Protein AF-A0A7C1SH85-F1 (afdb_monomer)

pLDDT: mean 83.1, std 17.83, range [38.12, 97.56]

Sequence (149 aa):
MTRWLGMASHLFILAYLGAQEPALTLGPQVMTYEELARALSTKQQRVVVAPRLKQGAVLVYLKNRPRDEAVRLLEYGLELKFAPHADQDGTLYWVMDRDPEVTKRDARFFDQYVRVSTRTIQAQLRRYDQLLARPLTEFPPAYRIKEGI

Structure (mmCIF, N/CA/C/O backbone):
data_AF-A0A7C1SH85-F1
#
_entry.id   AF-A0A7C1SH85-F1
#
loop_
_atom_site.group_PDB
_atom_site.id
_atom_site.type_symbol
_atom_site.label_atom_id
_atom_site.label_alt_id
_atom_site.label_comp_id
_atom_site.label_asym_id
_atom_site.label_entity_id
_atom_site.label_seq_id
_atom_site.pdbx_PDB_ins_code
_atom_site.Cartn_x
_atom_site.Cartn_y
_atom_site.Cartn_z
_atom_site.occupancy
_atom_site.B_iso_or_equiv
_atom_site.auth_seq_id
_atom_site.auth_comp_id
_atom_site.auth_asym_id
_atom_site.auth_atom_id
_atom_site.pdbx_PDB_model_num
ATOM 1 N N . MET A 1 1 ? -57.996 -26.412 29.510 1.00 38.12 1 MET A N 1
ATOM 2 C CA . MET A 1 1 ? -57.116 -26.203 28.340 1.00 38.12 1 MET A CA 1
ATOM 3 C C . MET A 1 1 ? -56.685 -24.735 28.336 1.00 38.12 1 MET A C 1
ATOM 5 O O . MET A 1 1 ? -57.521 -23.883 28.091 1.00 38.12 1 MET A O 1
ATOM 9 N N . THR A 1 2 ? -55.594 -24.403 29.044 1.00 45.78 2 THR A N 1
ATOM 10 C CA . THR A 1 2 ? -54.276 -23.984 28.481 1.00 45.78 2 THR A CA 1
ATOM 11 C C . THR A 1 2 ? -54.367 -22.691 27.653 1.00 45.78 2 THR A C 1
ATOM 13 O O . THR A 1 2 ? -54.823 -22.737 26.523 1.00 45.78 2 THR A O 1
ATOM 16 N N . ARG A 1 3 ? -54.174 -21.515 28.287 1.00 45.44 3 ARG A N 1
ATOM 17 C CA . ARG A 1 3 ? -52.932 -20.681 28.371 1.00 45.44 3 ARG A CA 1
ATOM 18 C C . ARG A 1 3 ? -52.503 -20.080 27.026 1.00 45.44 3 ARG A C 1
ATOM 20 O O . ARG A 1 3 ? -52.523 -20.807 26.057 1.00 45.44 3 ARG A O 1
ATOM 27 N N . TRP A 1 4 ? -52.092 -18.802 27.044 1.00 39.03 4 TRP A N 1
ATOM 28 C CA . TRP A 1 4 ? -51.058 -18.090 26.244 1.00 39.03 4 TRP A CA 1
ATOM 29 C C . TRP A 1 4 ? -51.457 -16.599 26.211 1.00 39.03 4 TRP A C 1
ATOM 31 O O . TRP A 1 4 ? -52.266 -16.185 25.394 1.00 39.03 4 TRP A O 1
ATOM 41 N N . LEU A 1 5 ? -51.239 -15.833 27.287 1.00 47.03 5 LEU A N 1
ATOM 42 C CA . LEU A 1 5 ? -49.996 -15.151 27.699 1.00 47.03 5 LEU A CA 1
ATOM 43 C C . LEU A 1 5 ? -49.408 -14.252 26.596 1.00 47.03 5 LEU A C 1
ATOM 45 O O . LEU A 1 5 ? -48.979 -14.734 25.553 1.00 47.03 5 LEU A O 1
ATOM 49 N N . GLY A 1 6 ? -49.424 -12.944 26.867 1.00 45.44 6 GLY A N 1
ATOM 50 C CA . GLY A 1 6 ? -49.088 -11.871 25.940 1.00 45.44 6 GLY A CA 1
ATOM 51 C C . GLY A 1 6 ? -47.652 -11.886 25.423 1.00 45.44 6 GLY A C 1
ATOM 52 O O . GLY A 1 6 ? -46.707 -12.210 26.139 1.00 45.44 6 GLY A O 1
ATOM 53 N N . MET A 1 7 ? -47.501 -11.456 24.173 1.00 42.69 7 MET A N 1
ATOM 54 C CA . MET A 1 7 ? -46.217 -11.065 23.610 1.00 42.69 7 MET A CA 1
ATOM 55 C C . MET A 1 7 ? -46.006 -9.570 23.842 1.00 42.69 7 MET A C 1
ATOM 57 O O . MET A 1 7 ? -46.508 -8.723 23.109 1.00 42.69 7 MET A O 1
ATOM 61 N N . ALA A 1 8 ? -45.245 -9.260 24.889 1.00 46.88 8 ALA A N 1
ATOM 62 C CA . ALA A 1 8 ? -44.560 -7.987 25.021 1.00 46.88 8 ALA A CA 1
ATOM 63 C C . ALA A 1 8 ? -43.368 -7.986 24.051 1.00 46.88 8 ALA A C 1
ATOM 65 O O . ALA A 1 8 ? -42.305 -8.524 24.366 1.00 46.88 8 ALA A O 1
ATOM 66 N N . SER A 1 9 ? -43.542 -7.395 22.870 1.00 46.06 9 SER A N 1
ATOM 67 C CA . SER A 1 9 ? -42.451 -7.124 21.931 1.00 46.06 9 SER A CA 1
ATOM 68 C C . SER A 1 9 ? -41.468 -6.140 22.565 1.00 46.06 9 SER A C 1
ATOM 70 O O . SER A 1 9 ? -41.679 -4.930 22.547 1.00 46.06 9 SER A O 1
ATOM 72 N N . HIS A 1 10 ? -40.401 -6.664 23.164 1.00 45.97 10 HIS A N 1
ATOM 73 C CA . HIS A 1 10 ? -39.286 -5.854 23.633 1.00 45.97 10 HIS A CA 1
ATOM 74 C C . HIS A 1 10 ? -38.486 -5.412 22.410 1.00 45.97 10 HIS A C 1
ATOM 76 O O . HIS A 1 10 ? -37.704 -6.175 21.845 1.00 45.97 10 HIS A O 1
ATOM 82 N N . LEU A 1 11 ? -38.715 -4.168 21.992 1.00 48.31 11 LEU A N 1
ATOM 83 C CA . LEU A 1 11 ? -37.837 -3.456 21.078 1.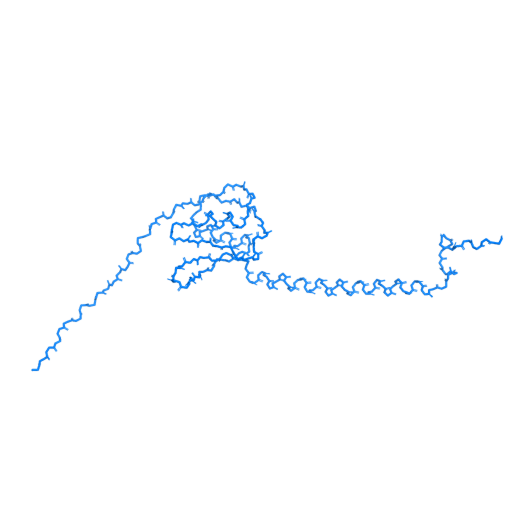00 48.31 11 LEU A CA 1
ATOM 84 C C . LEU A 1 11 ? -36.513 -3.219 21.822 1.00 48.31 11 LEU A C 1
ATOM 86 O O . LEU A 1 11 ? -36.390 -2.302 22.632 1.00 48.31 11 LEU A O 1
ATOM 90 N N . PHE A 1 12 ? -35.533 -4.092 21.599 1.00 44.31 12 PHE A N 1
ATOM 91 C CA . PHE A 1 12 ? -34.168 -3.894 22.075 1.00 44.31 12 PHE A CA 1
ATOM 92 C C . PHE A 1 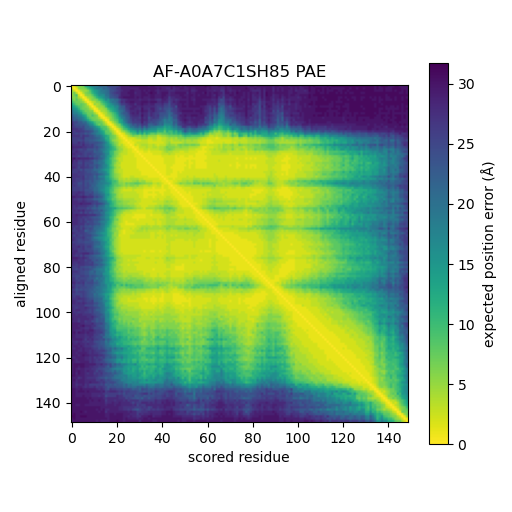12 ? -33.528 -2.793 21.217 1.00 44.31 12 PHE A C 1
ATOM 94 O O . PHE A 1 12 ? -32.926 -3.055 20.179 1.00 44.31 12 PHE A O 1
ATOM 101 N N . ILE A 1 13 ? -33.701 -1.534 21.620 1.00 47.94 13 ILE A N 1
ATOM 102 C CA . ILE A 1 13 ? -32.886 -0.435 21.100 1.00 47.94 13 ILE A CA 1
ATOM 103 C C . ILE A 1 13 ? -31.514 -0.591 21.756 1.00 47.94 13 ILE A C 1
ATOM 105 O O . ILE A 1 13 ? -31.309 -0.172 22.894 1.00 47.94 13 ILE A O 1
ATOM 109 N N . LEU A 1 14 ? -30.574 -1.231 21.054 1.00 46.62 14 LEU A N 1
ATOM 110 C CA . LEU A 1 14 ? -29.158 -1.096 21.380 1.00 46.62 14 LEU A CA 1
ATOM 111 C C . LEU A 1 14 ? -28.783 0.368 21.149 1.00 46.62 14 LEU A C 1
ATOM 113 O O . LEU A 1 14 ? -28.518 0.798 20.027 1.00 46.62 14 LEU A O 1
ATOM 117 N N . ALA A 1 15 ? -28.776 1.138 22.232 1.00 41.53 15 ALA A N 1
ATOM 118 C CA . ALA A 1 15 ? -28.053 2.389 22.286 1.00 41.53 15 ALA A CA 1
ATOM 119 C C . ALA A 1 15 ? -26.574 2.061 22.042 1.00 41.53 15 ALA A C 1
ATOM 121 O O . ALA A 1 15 ? -25.872 1.586 22.935 1.00 41.53 15 ALA A O 1
ATOM 122 N N . TYR A 1 16 ? -26.105 2.292 20.815 1.00 49.69 16 TYR A N 1
ATOM 123 C CA . TYR A 1 16 ? -24.689 2.505 20.562 1.00 49.69 16 TYR A CA 1
ATOM 124 C C . TYR A 1 16 ? -24.305 3.743 21.377 1.00 49.69 16 TYR A C 1
ATOM 126 O O . TYR A 1 16 ? -24.513 4.877 20.946 1.00 49.69 16 TYR A O 1
ATOM 134 N N . LEU A 1 17 ? -23.803 3.537 22.597 1.00 45.97 17 LEU A N 1
ATOM 135 C CA . LEU A 1 17 ? -23.023 4.557 23.280 1.00 45.97 17 LEU A CA 1
ATOM 136 C C . LEU A 1 17 ? -21.797 4.781 22.393 1.00 45.97 17 LEU A C 1
ATOM 138 O O . LEU A 1 17 ? -20.833 4.018 22.441 1.00 45.97 17 LEU A O 1
ATOM 142 N N . GLY A 1 18 ? -21.877 5.785 21.522 1.00 45.34 18 GLY A N 1
ATOM 143 C CA . GLY A 1 18 ? -20.741 6.287 20.772 1.00 45.34 18 GLY A CA 1
ATOM 144 C C . GLY A 1 18 ? -19.747 6.858 21.768 1.00 45.34 18 GLY A C 1
ATOM 145 O O . GLY A 1 18 ? -19.802 8.041 22.093 1.00 45.34 18 GLY A O 1
ATOM 146 N N . ALA A 1 19 ? -18.869 6.007 22.298 1.00 52.22 19 ALA A N 1
ATOM 147 C CA . ALA A 1 19 ? -17.648 6.465 22.926 1.00 52.22 19 ALA A CA 1
ATOM 148 C C . ALA A 1 19 ? -16.945 7.321 21.873 1.00 52.22 19 ALA A C 1
ATOM 150 O O . ALA A 1 19 ? -16.560 6.817 20.820 1.00 52.22 19 ALA A O 1
ATOM 151 N N . GLN A 1 20 ? -16.893 8.630 22.110 1.00 57.91 20 GLN A N 1
ATOM 152 C CA . GLN A 1 20 ? -16.281 9.578 21.197 1.00 57.91 20 GLN A CA 1
ATOM 153 C C . GLN A 1 20 ? -14.805 9.198 21.074 1.00 57.91 20 GLN A C 1
ATOM 155 O O . GLN A 1 20 ? -14.024 9.429 21.998 1.00 57.91 20 GLN A O 1
ATOM 160 N N . GLU A 1 21 ? -14.451 8.511 19.984 1.00 66.12 21 GLU A N 1
ATOM 161 C CA . GLU A 1 21 ? -13.084 8.042 19.796 1.00 66.12 21 GLU A CA 1
ATOM 162 C C . GLU A 1 21 ? -12.150 9.257 19.745 1.00 66.12 21 GLU A C 1
ATOM 164 O O . GLU A 1 21 ? -12.450 10.239 19.052 1.00 66.12 21 GLU A O 1
ATOM 169 N N . PRO A 1 22 ? -11.036 9.232 20.499 1.00 75.12 22 PRO A N 1
ATOM 170 C CA . PRO A 1 22 ? -10.102 10.342 20.514 1.00 75.12 22 PRO A CA 1
ATOM 171 C C . PRO A 1 22 ? -9.567 10.574 19.101 1.00 75.12 22 PRO A C 1
ATOM 173 O O . PRO A 1 22 ? -9.237 9.635 18.375 1.00 75.12 22 PRO A O 1
ATOM 176 N N . ALA A 1 23 ? -9.480 11.841 18.711 1.00 85.12 23 ALA A N 1
ATOM 177 C CA . ALA A 1 23 ? -8.959 12.205 17.408 1.00 85.12 23 ALA A CA 1
ATOM 178 C C . ALA A 1 23 ? -7.484 11.785 17.276 1.00 85.12 23 ALA A C 1
ATOM 180 O O . ALA A 1 23 ? -6.649 12.064 18.138 1.00 85.12 23 ALA A O 1
ATOM 181 N N . LEU A 1 24 ? -7.164 11.128 16.165 1.00 88.75 24 LEU A N 1
ATOM 182 C CA . LEU A 1 24 ? -5.836 10.648 15.833 1.00 88.75 24 LEU A CA 1
ATOM 183 C C . LEU A 1 24 ? -4.987 11.788 15.264 1.00 88.75 24 LEU A C 1
ATOM 185 O O . LEU A 1 24 ? -5.387 12.493 14.332 1.00 88.75 24 LEU A O 1
ATOM 189 N N . THR A 1 25 ? -3.781 11.937 15.806 1.00 91.31 25 THR A N 1
ATOM 190 C CA . THR A 1 25 ? -2.747 12.818 15.260 1.00 91.31 25 THR A CA 1
ATOM 191 C C . THR A 1 25 ? -1.466 12.020 15.063 1.00 91.31 25 THR A C 1
ATOM 193 O O . THR A 1 25 ? -0.932 11.461 16.016 1.00 91.31 25 THR A O 1
ATOM 196 N N . LEU A 1 26 ? -0.974 11.992 13.827 1.00 91.00 26 LEU A N 1
ATOM 197 C CA . LEU A 1 26 ? 0.330 11.455 13.454 1.00 91.00 26 LEU A CA 1
ATOM 198 C C . LEU A 1 26 ? 1.141 12.613 12.880 1.00 91.00 26 LEU A C 1
ATOM 200 O O . LEU A 1 26 ? 0.738 13.208 11.879 1.00 91.00 26 LEU A O 1
ATOM 204 N N . GLY A 1 27 ? 2.251 12.964 13.533 1.00 89.88 27 GLY A N 1
ATOM 205 C CA . GLY A 1 27 ? 3.168 13.987 13.030 1.00 89.88 27 GLY A CA 1
ATOM 206 C C . GLY A 1 27 ? 3.748 13.608 11.661 1.00 89.88 27 GLY A C 1
ATOM 207 O O . GLY A 1 27 ? 3.671 12.443 11.277 1.00 89.88 27 GLY A O 1
ATOM 208 N N . PRO A 1 28 ? 4.306 14.572 10.908 1.00 92.06 28 PRO A N 1
ATOM 209 C CA . PRO A 1 28 ? 4.910 14.287 9.615 1.00 92.06 28 PRO A CA 1
ATOM 210 C C . PRO A 1 28 ? 6.163 13.433 9.819 1.00 92.06 28 PRO A C 1
ATOM 212 O O . PRO A 1 28 ? 7.189 13.930 10.281 1.00 92.06 28 PRO A O 1
ATOM 215 N N . GLN A 1 29 ? 6.077 12.143 9.501 1.00 93.19 29 GLN A N 1
ATOM 216 C CA . GLN A 1 29 ? 7.198 11.220 9.667 1.00 93.19 29 GLN A CA 1
ATOM 217 C C . GLN A 1 29 ? 7.141 10.055 8.682 1.00 93.19 29 GLN A C 1
ATOM 219 O O . GLN A 1 29 ? 6.065 9.635 8.246 1.00 93.19 29 GLN A O 1
ATOM 224 N N . VAL A 1 30 ? 8.320 9.518 8.365 1.00 94.75 30 VAL A N 1
ATOM 225 C CA . VAL A 1 30 ? 8.445 8.212 7.717 1.00 94.75 30 VAL A CA 1
ATOM 226 C C . VAL A 1 30 ? 8.280 7.141 8.790 1.00 94.75 30 VAL A C 1
ATOM 228 O O . VAL A 1 30 ? 8.916 7.215 9.839 1.00 94.75 30 VAL A O 1
ATOM 231 N N . MET A 1 31 ? 7.417 6.163 8.538 1.00 96.06 31 MET A N 1
ATOM 232 C CA . MET A 1 31 ? 7.188 5.027 9.427 1.00 96.06 31 MET A CA 1
ATOM 233 C C . MET A 1 31 ? 6.914 3.761 8.619 1.00 96.06 31 MET A C 1
ATOM 235 O O . MET A 1 31 ? 6.448 3.813 7.482 1.00 96.06 31 MET A O 1
ATOM 239 N N . THR A 1 32 ? 7.190 2.608 9.205 1.00 96.62 32 THR A N 1
ATOM 240 C CA . THR A 1 32 ? 6.817 1.309 8.637 1.00 96.62 32 THR A CA 1
ATOM 241 C C . THR A 1 32 ? 5.303 1.103 8.693 1.00 96.62 32 THR A C 1
ATOM 243 O O . THR A 1 32 ? 4.600 1.683 9.526 1.00 96.62 32 THR A O 1
ATOM 246 N N . TYR A 1 33 ? 4.779 0.208 7.856 1.00 96.81 33 TYR A N 1
ATOM 247 C CA . TYR A 1 33 ? 3.373 -0.194 7.958 1.00 96.81 33 TYR A CA 1
ATOM 248 C C . TYR A 1 33 ? 3.042 -0.836 9.318 1.00 96.81 33 TYR A C 1
ATOM 250 O O . TYR A 1 33 ? 1.921 -0.706 9.803 1.00 96.81 33 TYR A O 1
ATOM 258 N N . GLU A 1 34 ? 4.005 -1.491 9.973 1.00 96.69 34 GLU A N 1
ATOM 259 C CA . GLU A 1 34 ? 3.816 -2.066 11.313 1.00 96.69 34 GLU A CA 1
ATOM 260 C C . GLU A 1 34 ? 3.729 -0.985 12.401 1.00 96.69 34 GLU A C 1
ATOM 262 O O . GLU A 1 34 ? 2.945 -1.108 13.342 1.00 96.69 34 GLU A O 1
ATOM 267 N N . GLU A 1 35 ? 4.485 0.105 12.278 1.00 95.94 35 GLU A N 1
ATOM 268 C CA . GLU A 1 35 ? 4.327 1.295 13.126 1.00 95.94 35 GLU A CA 1
ATOM 269 C C . GLU A 1 35 ? 2.978 1.973 12.901 1.00 95.94 35 GLU A C 1
ATOM 271 O O . GLU A 1 35 ? 2.285 2.272 13.874 1.00 95.94 35 GLU A O 1
ATOM 276 N N . LEU A 1 36 ? 2.560 2.126 11.642 1.00 96.06 36 LEU A N 1
ATOM 277 C CA . LEU A 1 36 ? 1.257 2.693 11.306 1.00 96.06 36 LEU A CA 1
ATOM 278 C C . LEU A 1 36 ? 0.105 1.845 11.869 1.00 96.06 36 LEU A C 1
ATOM 280 O O . LEU A 1 36 ? -0.796 2.380 12.511 1.00 96.06 36 LEU A O 1
ATOM 284 N N . ALA A 1 37 ? 0.142 0.520 11.700 1.00 95.81 37 ALA A N 1
ATOM 285 C CA . ALA A 1 37 ? -0.876 -0.380 12.246 1.00 95.81 37 ALA A CA 1
ATOM 286 C C . ALA A 1 37 ? -0.955 -0.308 13.776 1.00 95.81 37 ALA A C 1
ATOM 288 O O . ALA A 1 37 ? -2.051 -0.300 14.340 1.00 95.81 37 ALA A O 1
ATOM 289 N N . ARG A 1 38 ? 0.193 -0.208 14.458 1.00 95.00 38 ARG A N 1
ATOM 290 C CA . ARG A 1 38 ? 0.231 -0.002 15.913 1.00 95.00 38 ARG A CA 1
ATOM 291 C C . ARG A 1 38 ? -0.405 1.327 16.305 1.00 95.00 38 ARG A C 1
ATOM 293 O O . ARG A 1 38 ? -1.198 1.347 17.238 1.00 95.00 38 ARG A O 1
ATOM 300 N N . ALA A 1 39 ? -0.119 2.400 15.571 1.00 93.06 39 ALA A N 1
ATOM 301 C CA . ALA A 1 39 ? -0.705 3.713 15.823 1.00 93.06 39 ALA A CA 1
ATOM 302 C C . ALA A 1 39 ? -2.228 3.768 15.573 1.00 93.06 39 ALA A C 1
ATOM 304 O O . ALA A 1 39 ? -2.927 4.544 16.219 1.00 93.06 39 ALA A O 1
ATOM 305 N N . LEU A 1 40 ? -2.748 2.937 14.663 1.00 92.88 40 LEU A N 1
ATOM 306 C CA . LEU A 1 40 ? -4.184 2.810 14.362 1.00 92.88 40 LEU A CA 1
ATOM 307 C C . LEU A 1 40 ? -4.929 1.817 15.269 1.00 92.88 40 LEU A C 1
ATOM 309 O O . LEU A 1 40 ? -6.165 1.740 15.221 1.00 92.88 40 LEU A O 1
ATOM 313 N N . SER A 1 41 ? -4.193 1.025 16.048 1.00 92.88 41 SER A N 1
ATOM 314 C CA . SER A 1 41 ? -4.765 0.038 16.957 1.00 92.88 41 SER A CA 1
ATOM 315 C C . SER A 1 41 ? -5.264 0.705 18.236 1.00 92.88 41 SER A C 1
ATOM 317 O O . SER A 1 41 ? -4.591 1.548 18.823 1.00 92.88 41 SER A O 1
ATOM 319 N N . THR A 1 42 ? -6.437 0.290 18.700 1.00 88.94 42 THR A N 1
ATOM 320 C CA . THR A 1 42 ? -7.024 0.709 19.979 1.00 88.94 42 THR A CA 1
ATOM 321 C C . THR A 1 42 ? -7.174 -0.498 20.905 1.00 88.94 42 THR A C 1
ATOM 323 O O . THR A 1 42 ? -6.885 -1.632 20.519 1.00 88.94 42 THR A O 1
ATOM 326 N N . LYS A 1 43 ? -7.648 -0.285 22.142 1.00 85.44 43 LYS A N 1
ATOM 327 C CA . LYS A 1 43 ? -7.938 -1.399 23.066 1.00 85.44 43 LYS A CA 1
ATOM 328 C C . LYS A 1 43 ? -9.007 -2.349 22.513 1.00 85.44 43 LYS A C 1
ATOM 330 O O . LYS A 1 43 ? -9.005 -3.522 22.862 1.00 85.44 43 LYS A O 1
ATOM 335 N N . GLN A 1 44 ? -9.915 -1.839 21.683 1.00 85.25 44 GLN A N 1
ATOM 336 C CA . GLN A 1 44 ? -11.056 -2.572 21.134 1.00 85.25 44 GLN A CA 1
ATOM 337 C C . GLN A 1 44 ? -10.810 -3.071 19.708 1.00 85.25 44 GLN A C 1
ATOM 339 O O . GLN A 1 44 ? -11.470 -4.006 19.268 1.00 85.25 44 GLN A O 1
ATOM 344 N N . GLN A 1 45 ? -9.890 -2.446 18.970 1.00 86.62 45 GLN A N 1
ATOM 345 C CA . GLN A 1 45 ? -9.652 -2.746 17.563 1.00 86.62 45 GLN A CA 1
ATOM 346 C C . GLN A 1 45 ? -8.163 -2.906 17.300 1.00 86.62 45 GLN A C 1
ATOM 348 O O . GLN A 1 45 ? -7.418 -1.934 17.175 1.00 86.62 45 GLN A O 1
ATOM 353 N N . ARG A 1 46 ? -7.731 -4.159 17.171 1.00 94.12 46 ARG A N 1
ATOM 354 C CA . ARG A 1 46 ? -6.371 -4.490 16.758 1.00 94.12 46 ARG A CA 1
ATOM 355 C C . ARG A 1 46 ? -6.251 -4.392 15.241 1.00 94.12 46 ARG A C 1
ATOM 357 O O . ARG A 1 46 ? -7.043 -5.003 14.528 1.00 94.12 46 ARG A O 1
ATOM 364 N N . VAL A 1 47 ? -5.232 -3.689 14.759 1.00 96.06 47 VAL A N 1
ATOM 365 C CA . VAL A 1 47 ? -4.857 -3.648 13.341 1.00 96.06 47 VAL A CA 1
ATOM 366 C C . VAL A 1 47 ? -3.556 -4.424 13.154 1.00 96.06 47 VAL A C 1
ATOM 368 O O . VAL A 1 47 ? -2.600 -4.255 13.912 1.00 96.06 47 VAL A O 1
ATOM 371 N N . VAL A 1 48 ? -3.511 -5.290 12.147 1.00 96.56 48 VAL A N 1
ATOM 372 C CA . VAL A 1 48 ? -2.328 -6.069 11.766 1.00 96.56 48 VAL A CA 1
ATOM 373 C C . VAL A 1 48 ? -1.980 -5.827 10.304 1.00 96.56 48 VAL A C 1
ATOM 375 O O . VAL A 1 48 ? -2.829 -5.445 9.504 1.00 96.56 48 VAL A O 1
ATOM 378 N N . VAL A 1 49 ? -0.717 -6.053 9.955 1.00 97.25 49 VAL A N 1
ATOM 379 C CA . VAL A 1 49 ? -0.190 -5.801 8.609 1.00 97.25 49 VAL A CA 1
ATOM 380 C C . VAL A 1 49 ? -0.113 -7.101 7.826 1.00 97.25 49 VAL A C 1
ATOM 382 O O . VAL A 1 49 ? 0.456 -8.086 8.310 1.00 97.25 49 VAL A O 1
ATOM 385 N N . ALA A 1 50 ? -0.634 -7.097 6.600 1.00 96.00 50 ALA A N 1
ATOM 386 C CA . ALA A 1 50 ? -0.467 -8.208 5.677 1.00 96.00 50 ALA A CA 1
ATOM 387 C C . ALA A 1 50 ? 1.025 -8.440 5.350 1.00 96.00 50 ALA A C 1
ATOM 389 O O . ALA A 1 50 ? 1.785 -7.476 5.222 1.00 96.00 50 ALA A O 1
ATOM 390 N N . PRO A 1 51 ? 1.480 -9.695 5.154 1.00 93.69 51 PRO A N 1
ATOM 391 C CA . PRO A 1 51 ? 2.900 -10.002 4.954 1.00 93.69 51 PRO A CA 1
ATOM 392 C C . PRO A 1 51 ? 3.584 -9.191 3.845 1.00 93.69 51 PRO A C 1
ATOM 394 O O . PRO A 1 51 ? 4.746 -8.820 3.985 1.00 93.69 51 PRO A O 1
ATOM 397 N N . ARG A 1 52 ? 2.856 -8.874 2.767 1.00 89.56 52 ARG A N 1
ATOM 398 C CA . ARG A 1 52 ? 3.374 -8.145 1.598 1.00 89.56 52 ARG A CA 1
ATOM 399 C C . ARG A 1 52 ? 3.747 -6.694 1.895 1.00 89.56 52 ARG A C 1
ATOM 401 O O . ARG A 1 52 ? 4.632 -6.159 1.239 1.00 89.56 52 ARG A O 1
ATOM 408 N N . LEU A 1 53 ? 3.111 -6.068 2.883 1.00 92.94 53 LEU A N 1
ATOM 409 C CA . LEU A 1 53 ? 3.388 -4.680 3.257 1.00 92.94 53 LEU A CA 1
ATOM 410 C C . LEU A 1 53 ? 4.538 -4.544 4.261 1.00 92.94 53 LEU A C 1
ATOM 412 O O . LEU A 1 53 ? 5.057 -3.447 4.445 1.00 92.94 53 LEU A O 1
ATOM 416 N N . LYS A 1 54 ? 4.984 -5.634 4.899 1.00 91.06 54 LYS A N 1
ATOM 417 C CA . LYS A 1 54 ? 5.994 -5.572 5.973 1.00 91.06 54 LYS A CA 1
ATOM 418 C C . LYS A 1 54 ? 7.356 -5.031 5.537 1.00 91.06 54 LYS A C 1
ATOM 420 O O . LYS A 1 54 ? 8.119 -4.568 6.373 1.00 91.06 54 LYS A O 1
ATOM 425 N N . GLN A 1 55 ? 7.663 -5.084 4.244 1.00 89.06 55 GLN A N 1
ATOM 426 C CA . GLN A 1 55 ? 8.934 -4.610 3.687 1.00 89.06 55 GLN A CA 1
ATOM 427 C C . GLN A 1 55 ? 8.892 -3.134 3.245 1.00 89.06 55 GLN A C 1
ATOM 429 O O . GLN A 1 55 ? 9.854 -2.649 2.657 1.00 89.06 55 GLN A O 1
ATOM 434 N N . GLY A 1 56 ? 7.787 -2.422 3.499 1.00 90.38 56 GLY A N 1
ATOM 435 C CA . GLY A 1 56 ? 7.585 -1.040 3.065 1.00 90.38 56 GLY A CA 1
ATOM 436 C C . GLY A 1 56 ? 7.527 -0.019 4.204 1.00 90.38 56 GLY A C 1
ATOM 437 O O . GLY A 1 56 ? 7.240 -0.340 5.359 1.00 90.38 56 GLY A O 1
ATOM 438 N N . ALA A 1 57 ? 7.743 1.243 3.837 1.00 92.88 57 ALA A N 1
ATOM 439 C CA . ALA A 1 57 ? 7.553 2.405 4.695 1.00 92.88 57 ALA A CA 1
ATOM 440 C C . ALA A 1 57 ? 6.722 3.472 3.973 1.00 92.88 57 ALA A C 1
ATOM 442 O O . ALA A 1 57 ? 6.633 3.486 2.744 1.00 92.88 57 ALA A O 1
ATOM 443 N N . VAL A 1 58 ? 6.114 4.360 4.752 1.00 94.88 58 VAL A N 1
ATOM 444 C CA . VAL A 1 58 ? 5.214 5.417 4.291 1.00 94.88 58 VAL A CA 1
ATOM 445 C C . VAL A 1 58 ? 5.537 6.730 4.981 1.00 94.88 58 VAL A C 1
ATOM 447 O O . VAL A 1 58 ? 5.926 6.751 6.146 1.00 94.88 58 VAL A O 1
AT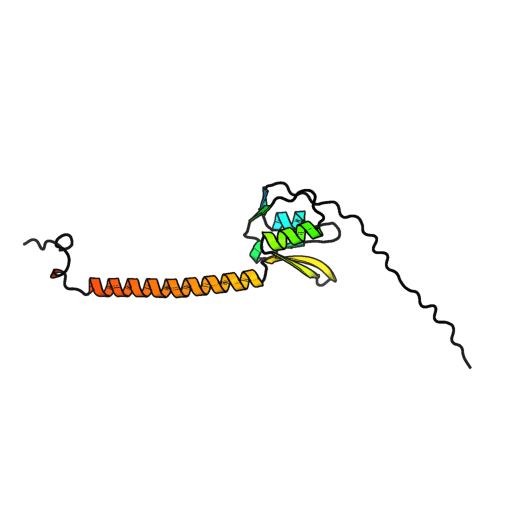OM 450 N N . LEU A 1 59 ? 5.348 7.834 4.262 1.00 95.44 59 LEU A N 1
ATOM 451 C CA . LEU A 1 59 ? 5.342 9.176 4.830 1.00 95.44 59 LEU A CA 1
ATOM 452 C C . LEU A 1 59 ? 3.895 9.545 5.155 1.00 95.44 59 LEU A C 1
ATOM 454 O O . LEU A 1 59 ? 3.065 9.630 4.250 1.00 95.44 59 LEU A O 1
ATOM 458 N N . VAL A 1 60 ? 3.590 9.754 6.433 1.00 94.25 60 VAL A N 1
ATOM 459 C CA . VAL A 1 60 ? 2.223 10.041 6.891 1.00 94.25 60 VAL A CA 1
ATOM 460 C C . VAL A 1 60 ? 2.206 11.326 7.701 1.00 94.25 60 VAL A C 1
ATOM 462 O O . VAL A 1 60 ? 3.098 11.575 8.507 1.00 94.25 60 VAL A O 1
ATOM 465 N N . TYR A 1 61 ? 1.164 12.129 7.493 1.00 94.69 61 TYR A N 1
ATOM 466 C CA . TYR A 1 61 ? 0.804 13.244 8.359 1.00 94.69 61 TYR A CA 1
ATOM 467 C C . TYR A 1 61 ? -0.717 13.294 8.512 1.00 94.69 61 TYR A C 1
ATOM 469 O O . TYR A 1 61 ? -1.440 13.502 7.539 1.00 94.69 61 TYR A O 1
ATOM 477 N N . LEU A 1 62 ? -1.205 13.117 9.739 1.00 93.94 62 LEU A N 1
ATOM 478 C CA . LEU A 1 62 ? -2.620 13.232 10.089 1.00 93.94 62 LEU A CA 1
ATOM 479 C C . LEU A 1 62 ? -2.765 14.212 11.248 1.00 93.94 62 LEU A C 1
ATOM 481 O O . LEU A 1 62 ? -2.109 14.069 12.275 1.00 93.94 62 LEU A O 1
ATOM 485 N N . LYS A 1 63 ? -3.648 15.201 11.109 1.00 93.88 63 LYS A N 1
ATOM 486 C CA . LYS A 1 63 ? -3.874 16.227 12.133 1.00 93.88 63 LYS A CA 1
ATOM 487 C C . LYS A 1 63 ? -5.303 16.158 12.650 1.00 93.88 63 LYS A C 1
ATOM 489 O O . LYS A 1 63 ? -6.213 16.535 11.917 1.00 93.88 63 LYS A O 1
ATOM 494 N N . ASN A 1 64 ? -5.465 15.751 13.910 1.00 91.88 64 ASN A N 1
ATOM 495 C CA . ASN A 1 64 ? -6.731 15.787 14.641 1.00 91.88 64 ASN A CA 1
ATOM 496 C C . ASN A 1 64 ? -7.906 15.183 13.850 1.00 91.88 64 ASN A C 1
ATOM 498 O O . ASN A 1 64 ? -8.920 15.843 13.629 1.00 91.88 64 ASN A O 1
ATOM 502 N N . ARG A 1 65 ? -7.739 13.950 13.363 1.00 92.12 65 ARG A N 1
ATOM 503 C CA . ARG A 1 65 ? -8.746 13.271 12.537 1.00 92.12 65 ARG A CA 1
ATOM 504 C C . ARG A 1 65 ? -9.482 12.203 13.340 1.00 92.12 65 ARG A C 1
ATOM 506 O O . ARG A 1 65 ? -8.816 11.407 13.999 1.00 92.12 65 ARG A O 1
ATOM 513 N N . PRO A 1 66 ? -10.823 12.122 13.271 1.00 91.12 66 PRO A N 1
ATOM 514 C CA . PRO A 1 66 ? -11.543 10.935 13.715 1.00 91.12 66 PRO A CA 1
ATOM 515 C C . PRO A 1 66 ? -10.956 9.689 13.053 1.00 91.12 66 PRO A C 1
ATOM 517 O O . PRO A 1 66 ? -10.547 9.742 11.890 1.00 91.12 66 PRO A O 1
ATOM 520 N N . ARG A 1 67 ? -10.924 8.569 13.773 1.00 88.62 67 ARG A N 1
ATOM 521 C CA . ARG A 1 67 ? -10.290 7.338 13.292 1.00 88.62 67 ARG A CA 1
ATOM 522 C C . ARG A 1 67 ? -10.842 6.885 11.941 1.00 88.62 67 ARG A C 1
ATOM 524 O O . ARG A 1 67 ? -10.062 6.614 11.036 1.00 88.62 67 ARG A O 1
ATOM 531 N N . ASP A 1 68 ? -12.161 6.887 11.773 1.00 89.75 68 ASP A N 1
ATOM 532 C CA . ASP A 1 68 ? -12.799 6.503 10.508 1.00 89.75 68 ASP A CA 1
ATOM 533 C C . ASP A 1 68 ? -12.391 7.413 9.343 1.00 89.75 68 ASP A C 1
ATOM 535 O O . ASP A 1 68 ? -12.224 6.960 8.213 1.00 89.75 68 ASP A O 1
ATOM 539 N N . GLU A 1 69 ? -12.207 8.709 9.604 1.00 93.31 69 GLU A N 1
ATOM 540 C CA . GLU A 1 69 ? -11.719 9.648 8.593 1.00 93.31 69 GLU A CA 1
ATOM 541 C C . GLU A 1 69 ? -10.242 9.399 8.278 1.00 93.31 69 GLU A C 1
ATOM 543 O O . GLU A 1 69 ? -9.870 9.354 7.108 1.00 93.31 69 GLU A O 1
ATOM 548 N N . ALA A 1 70 ? -9.414 9.184 9.302 1.00 93.44 70 ALA A N 1
ATOM 549 C CA . ALA A 1 70 ? -8.012 8.820 9.143 1.00 93.44 70 ALA A CA 1
ATOM 550 C C . ALA A 1 70 ? -7.850 7.544 8.307 1.00 93.44 70 ALA A C 1
ATOM 552 O O . ALA A 1 70 ? -7.065 7.537 7.364 1.00 93.44 70 ALA A O 1
ATOM 553 N N . VAL A 1 71 ? -8.620 6.495 8.606 1.00 93.94 71 VAL A N 1
ATOM 554 C CA . VAL A 1 71 ? -8.607 5.235 7.854 1.00 93.94 71 VAL A CA 1
ATOM 555 C C . VAL A 1 71 ? -8.973 5.482 6.392 1.00 93.94 71 VAL A C 1
ATOM 557 O O . VAL A 1 71 ? -8.191 5.109 5.526 1.00 93.94 71 VAL A O 1
ATOM 560 N N . ARG A 1 72 ? -10.066 6.201 6.099 1.00 94.88 72 ARG A N 1
ATOM 561 C CA . ARG A 1 72 ? -10.446 6.529 4.709 1.00 94.88 72 ARG A CA 1
ATOM 562 C C . ARG A 1 72 ? -9.364 7.309 3.959 1.00 94.88 72 ARG A C 1
ATOM 564 O O . ARG A 1 72 ? -9.110 7.044 2.786 1.00 94.88 72 ARG A O 1
ATOM 571 N N . LEU A 1 73 ? -8.726 8.278 4.620 1.00 95.44 73 LEU A N 1
ATOM 572 C CA . LEU A 1 73 ? -7.632 9.051 4.027 1.00 95.44 73 LEU A CA 1
ATOM 573 C C . LEU A 1 73 ? -6.415 8.171 3.730 1.00 95.44 73 LEU A C 1
ATOM 575 O O . LEU A 1 73 ? -5.784 8.349 2.692 1.00 95.44 73 LEU A O 1
ATOM 579 N N . LEU A 1 74 ? -6.093 7.228 4.617 1.00 95.75 74 LEU A N 1
ATOM 580 C CA . LEU A 1 74 ? -4.998 6.281 4.420 1.00 95.75 74 LEU A CA 1
ATOM 581 C C . LEU A 1 74 ? -5.317 5.265 3.317 1.00 95.75 74 LEU A C 1
ATOM 583 O O . LEU A 1 74 ? -4.445 4.992 2.499 1.00 95.75 74 LEU A O 1
ATOM 587 N N . GLU A 1 75 ? -6.548 4.753 3.247 1.00 96.25 75 GLU A N 1
ATOM 588 C CA . GLU A 1 75 ? -6.999 3.872 2.160 1.00 96.25 75 GLU A CA 1
ATOM 589 C C . GLU A 1 75 ? -6.818 4.540 0.800 1.00 96.25 75 GLU A C 1
ATOM 591 O O . GLU A 1 75 ? -6.177 3.981 -0.089 1.00 96.25 75 GLU A O 1
ATOM 596 N N . TYR A 1 76 ? -7.302 5.775 0.662 1.00 94.06 76 TYR A N 1
ATOM 597 C CA . TYR A 1 76 ? -7.183 6.517 -0.587 1.00 94.06 76 TYR A CA 1
ATOM 598 C C . TYR A 1 76 ? -5.739 6.945 -0.886 1.00 94.06 76 TYR A C 1
ATOM 600 O O . TYR A 1 76 ? -5.236 6.728 -1.985 1.00 94.06 76 TYR A O 1
ATOM 608 N N . GLY A 1 77 ? -5.062 7.565 0.082 1.00 94.06 77 GLY A N 1
ATOM 609 C CA . GLY A 1 77 ? -3.757 8.194 -0.127 1.00 94.06 77 GLY A CA 1
ATOM 610 C C . GLY A 1 77 ? -2.598 7.209 -0.267 1.00 94.06 77 GLY A C 1
ATOM 611 O O . GLY A 1 77 ? -1.609 7.531 -0.921 1.00 94.06 77 GLY A O 1
ATOM 612 N N . LEU A 1 78 ? -2.709 6.023 0.335 1.00 94.94 78 LEU A N 1
ATOM 613 C CA . LEU A 1 78 ? -1.666 4.992 0.308 1.00 94.94 78 LEU A CA 1
ATOM 614 C C . LEU A 1 78 ? -2.080 3.748 -0.487 1.00 94.94 78 LEU A C 1
ATOM 616 O O . LEU A 1 78 ? -1.319 2.776 -0.533 1.00 94.94 78 LEU A O 1
ATOM 620 N N . GLU A 1 79 ? -3.255 3.779 -1.124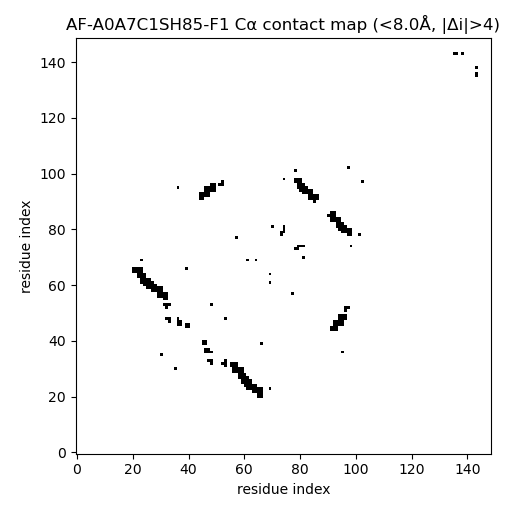 1.00 95.38 79 GLU A N 1
ATOM 621 C CA . GLU A 1 79 ? -3.809 2.657 -1.887 1.00 95.38 79 GLU A CA 1
ATOM 622 C C . GLU A 1 79 ? -3.905 1.383 -1.032 1.00 95.38 79 GLU A C 1
ATOM 624 O O . GLU A 1 79 ? -3.450 0.298 -1.412 1.00 95.38 79 GLU A O 1
ATOM 629 N N . LEU A 1 80 ? -4.451 1.550 0.171 1.00 96.38 80 LEU A N 1
ATOM 630 C CA . LEU A 1 80 ? -4.612 0.502 1.172 1.00 96.38 80 LEU A CA 1
ATOM 631 C C . LEU A 1 80 ? -6.070 0.078 1.291 1.00 96.38 80 LEU A C 1
ATOM 633 O O . LEU A 1 80 ? -6.988 0.790 0.890 1.00 96.38 80 LEU A O 1
ATOM 637 N N . LYS A 1 81 ? -6.271 -1.072 1.924 1.00 96.31 81 LYS A N 1
ATOM 638 C CA . LYS A 1 81 ? -7.577 -1.565 2.334 1.00 96.31 81 LYS A CA 1
ATOM 639 C C . LYS A 1 81 ? -7.507 -2.133 3.742 1.00 96.31 81 LYS A C 1
ATOM 641 O O . LYS A 1 81 ? -6.595 -2.901 4.053 1.00 96.31 81 LYS A O 1
ATOM 646 N N . PHE A 1 82 ? -8.486 -1.780 4.571 1.00 96.00 82 PHE A N 1
ATOM 647 C CA . PHE A 1 82 ? -8.655 -2.349 5.904 1.00 96.00 82 PHE A CA 1
ATOM 648 C C . PHE A 1 82 ? -9.861 -3.288 5.895 1.00 96.00 82 PHE A C 1
ATOM 650 O O . PHE A 1 82 ? -10.988 -2.869 5.642 1.00 96.00 82 PHE A O 1
ATOM 657 N N . ALA A 1 83 ? -9.635 -4.573 6.164 1.00 94.69 83 ALA A N 1
ATOM 658 C CA . ALA A 1 83 ? -10.692 -5.583 6.182 1.00 94.69 83 ALA A CA 1
ATOM 659 C C . ALA A 1 83 ? -10.812 -6.229 7.570 1.00 94.69 83 ALA A C 1
ATOM 661 O O . ALA A 1 83 ? -9.782 -6.530 8.179 1.00 94.69 83 ALA A O 1
ATOM 662 N N . PRO A 1 84 ? -12.032 -6.464 8.086 1.00 94.62 84 PRO A N 1
ATOM 663 C CA . PRO A 1 84 ? -12.223 -7.209 9.321 1.00 94.62 84 PRO A CA 1
ATOM 664 C C . PRO A 1 84 ? -11.967 -8.704 9.099 1.00 94.62 84 PRO A C 1
ATOM 666 O O . PRO A 1 84 ? -12.369 -9.285 8.093 1.00 94.62 84 PRO A O 1
ATOM 669 N N . HIS A 1 85 ? -11.327 -9.329 10.077 1.00 94.81 85 HIS A N 1
ATOM 670 C CA . HIS A 1 85 ? -11.048 -10.754 10.165 1.00 94.81 85 HIS A CA 1
ATOM 671 C C . HIS A 1 85 ? -11.353 -11.244 11.583 1.00 94.81 85 HIS A C 1
ATOM 673 O O . HIS A 1 85 ? -11.348 -10.467 12.538 1.00 94.81 85 HIS A O 1
ATOM 679 N N . ALA A 1 86 ? -11.605 -12.541 11.715 1.00 93.75 86 ALA A N 1
ATOM 680 C CA . ALA A 1 86 ? -11.724 -13.222 12.997 1.00 93.75 86 ALA A CA 1
ATOM 681 C C . ALA A 1 86 ? -10.626 -14.284 13.094 1.00 93.75 86 ALA A C 1
ATOM 683 O O . ALA A 1 86 ? -10.293 -14.923 12.089 1.00 93.75 86 ALA A O 1
ATOM 684 N N . ASP A 1 87 ? -10.032 -14.444 14.273 1.00 91.75 87 ASP A N 1
ATOM 685 C CA . ASP A 1 87 ? -9.160 -15.585 14.545 1.00 91.75 87 ASP A CA 1
ATOM 686 C C . ASP A 1 87 ? -9.979 -16.843 14.887 1.00 91.75 87 ASP A C 1
ATOM 688 O O . ASP A 1 87 ? -11.211 -16.844 14.822 1.00 91.75 87 ASP A O 1
ATOM 692 N N . GLN A 1 88 ? -9.286 -17.940 15.203 1.00 92.19 88 GLN A N 1
ATOM 693 C CA . GLN A 1 88 ? -9.922 -19.217 15.544 1.00 92.19 88 GLN A CA 1
ATOM 694 C C . GLN A 1 88 ? -10.774 -19.134 16.819 1.00 92.19 88 GLN A C 1
ATOM 696 O O . GLN A 1 88 ? -11.732 -19.892 16.951 1.00 92.19 88 GLN A O 1
ATOM 701 N N . ASP A 1 89 ? -10.466 -18.184 17.704 1.00 91.75 89 ASP A N 1
ATOM 702 C CA . ASP A 1 89 ? -11.167 -17.951 18.966 1.00 91.75 89 ASP A CA 1
ATOM 703 C C . ASP A 1 89 ? -12.314 -16.930 18.815 1.00 91.75 89 ASP A C 1
ATOM 705 O O . ASP A 1 89 ? -13.004 -16.605 19.782 1.00 91.75 89 ASP A O 1
ATOM 709 N N . GLY A 1 90 ? -12.547 -16.419 17.598 1.00 89.38 90 GLY A N 1
ATOM 710 C CA . GLY A 1 90 ? -13.585 -15.434 17.295 1.00 89.38 90 GLY A CA 1
ATOM 711 C C . GLY A 1 90 ? -13.213 -13.991 17.651 1.00 89.38 90 GLY A C 1
ATOM 712 O O . GLY A 1 90 ? -14.067 -13.104 17.575 1.00 89.38 90 GLY A O 1
ATOM 713 N N . THR A 1 91 ? -11.956 -13.719 18.008 1.00 90.19 91 THR A N 1
ATOM 714 C CA . THR A 1 91 ? -11.482 -12.358 18.274 1.00 90.19 91 THR A CA 1
ATOM 715 C C . THR A 1 91 ? -11.375 -11.587 16.964 1.00 90.19 91 THR A C 1
ATOM 717 O O . THR A 1 91 ? -10.659 -11.980 16.040 1.00 90.19 91 THR A O 1
ATOM 720 N N . LEU A 1 92 ? -12.078 -10.455 16.887 1.00 93.62 92 LEU A N 1
ATOM 721 C CA . LEU A 1 92 ? -12.056 -9.589 15.713 1.00 93.62 92 LEU A CA 1
ATOM 722 C C . LEU A 1 92 ? -10.772 -8.755 15.658 1.00 93.62 92 LEU A C 1
ATOM 724 O O . LEU A 1 92 ? -10.387 -8.092 16.622 1.00 93.62 92 LEU A O 1
ATOM 728 N N . TYR A 1 93 ? -10.144 -8.730 14.489 1.00 94.62 93 TYR A N 1
ATOM 729 C CA . TYR A 1 93 ? -9.020 -7.859 14.171 1.00 94.62 93 TYR A CA 1
ATOM 730 C C . TYR A 1 93 ? -9.141 -7.348 12.737 1.00 94.62 93 TYR A C 1
ATOM 732 O O . TYR A 1 93 ? -9.877 -7.891 11.923 1.00 94.62 93 TYR A O 1
ATOM 740 N N . TRP A 1 94 ? -8.422 -6.282 12.418 1.00 96.12 94 TRP A N 1
ATOM 741 C CA . TRP A 1 94 ? -8.411 -5.694 11.084 1.00 96.12 94 TRP A CA 1
ATOM 742 C C . TRP A 1 94 ? -7.080 -5.964 10.406 1.00 96.12 94 TRP A C 1
ATOM 744 O O . TRP A 1 94 ? -6.026 -5.758 11.005 1.00 96.12 94 TRP A O 1
ATOM 754 N N . VAL A 1 95 ? -7.117 -6.396 9.151 1.00 96.88 95 VAL A N 1
ATOM 755 C CA . VAL A 1 95 ? -5.927 -6.557 8.315 1.00 96.88 95 VAL A CA 1
ATOM 756 C C . VAL A 1 95 ? -5.803 -5.340 7.413 1.00 96.88 95 VAL A C 1
ATOM 758 O O . VAL A 1 95 ? -6.726 -5.027 6.665 1.00 96.88 95 VAL A O 1
ATOM 761 N N . MET A 1 96 ? -4.658 -4.667 7.495 1.00 97.56 96 MET A N 1
ATOM 762 C CA . MET A 1 96 ? -4.220 -3.646 6.552 1.00 97.56 96 MET A CA 1
ATOM 763 C C . MET A 1 96 ? -3.412 -4.314 5.438 1.00 97.56 96 MET A C 1
ATOM 765 O O . MET A 1 96 ? -2.367 -4.917 5.705 1.00 97.56 96 MET A O 1
ATOM 769 N N . ASP A 1 97 ? -3.884 -4.190 4.201 1.00 96.62 97 ASP A N 1
ATOM 770 C CA . ASP A 1 97 ? -3.214 -4.698 3.000 1.00 96.62 97 ASP A CA 1
ATOM 771 C C . ASP A 1 97 ? -3.256 -3.658 1.870 1.00 96.62 97 ASP A C 1
ATOM 773 O O . ASP A 1 97 ? -3.939 -2.637 1.966 1.00 96.62 97 ASP A O 1
ATOM 777 N N . ARG A 1 98 ? -2.505 -3.903 0.796 1.00 94.38 98 ARG A N 1
ATOM 778 C CA . ARG A 1 98 ? -2.608 -3.150 -0.455 1.00 94.38 98 ARG A CA 1
ATOM 779 C C . ARG A 1 98 ? -3.998 -3.362 -1.050 1.00 94.38 98 ARG A C 1
ATOM 781 O O . ARG A 1 98 ? -4.521 -4.477 -1.018 1.00 94.38 98 ARG A O 1
ATOM 788 N N . ASP A 1 99 ? -4.573 -2.325 -1.651 1.00 94.88 99 ASP A N 1
ATOM 789 C CA . ASP A 1 99 ? -5.826 -2.483 -2.381 1.00 94.88 99 ASP A CA 1
ATOM 790 C C . ASP A 1 99 ? -5.649 -3.551 -3.492 1.00 94.88 99 ASP A C 1
ATOM 792 O O . ASP A 1 99 ? -4.723 -3.458 -4.319 1.00 94.88 99 ASP A O 1
ATOM 796 N N . PRO A 1 100 ? -6.494 -4.601 -3.525 1.00 91.56 100 PRO A N 1
ATOM 797 C CA . PRO A 1 100 ? -6.417 -5.634 -4.550 1.00 91.56 100 PRO A CA 1
ATOM 798 C C . PRO A 1 100 ? -6.592 -5.085 -5.972 1.00 91.56 100 PRO A C 1
ATOM 800 O O . PRO A 1 100 ? -5.989 -5.625 -6.900 1.00 91.56 100 PRO A O 1
ATOM 803 N N . GLU A 1 101 ? -7.366 -4.016 -6.171 1.00 92.81 101 GLU A N 1
ATOM 804 C CA . GLU A 1 101 ? -7.550 -3.409 -7.493 1.00 92.81 101 GLU A CA 1
ATOM 805 C C . GLU A 1 101 ? -6.290 -2.682 -7.964 1.00 92.81 101 GLU A C 1
ATOM 807 O O . GLU A 1 101 ? -5.916 -2.783 -9.136 1.00 92.81 101 GLU A O 1
ATOM 812 N N . VAL A 1 102 ? -5.566 -2.044 -7.046 1.00 90.81 102 VAL A N 1
ATOM 813 C CA . VAL A 1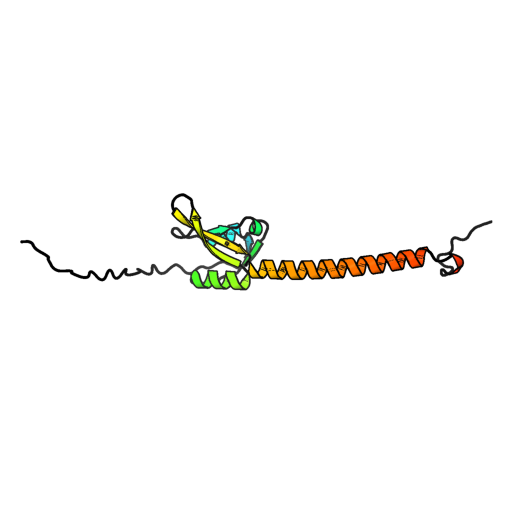 102 ? -4.252 -1.458 -7.336 1.00 90.81 102 VAL A CA 1
ATOM 814 C C . VAL A 1 102 ? -3.245 -2.548 -7.667 1.00 90.81 102 VAL A C 1
ATOM 816 O O . VAL A 1 102 ? -2.556 -2.458 -8.677 1.00 90.81 102 VAL A O 1
ATOM 819 N N . THR A 1 103 ? -3.243 -3.645 -6.911 1.00 89.00 103 THR A N 1
ATOM 820 C CA . THR A 1 103 ? -2.370 -4.794 -7.191 1.00 89.00 103 THR A CA 1
ATOM 821 C C . THR A 1 103 ? -2.618 -5.368 -8.594 1.00 89.00 103 THR A C 1
ATOM 823 O O . THR A 1 103 ? -1.674 -5.639 -9.337 1.00 89.00 103 THR A O 1
ATOM 826 N N . LYS A 1 104 ? -3.886 -5.519 -9.004 1.00 90.88 104 LYS A N 1
ATOM 827 C CA . LYS A 1 104 ? -4.255 -5.973 -10.359 1.00 90.88 104 LYS A CA 1
ATOM 828 C C . LYS A 1 104 ? -3.825 -4.984 -11.440 1.00 90.88 104 LYS A C 1
ATOM 830 O O . LYS A 1 104 ? -3.407 -5.393 -12.526 1.00 90.88 104 LYS A O 1
ATOM 835 N N . ARG A 1 105 ? -3.982 -3.687 -11.174 1.00 91.62 105 ARG A N 1
ATOM 836 C CA . ARG A 1 105 ? -3.594 -2.613 -12.089 1.00 91.62 105 ARG A CA 1
ATOM 837 C C . ARG A 1 105 ? -2.080 -2.605 -12.302 1.00 91.62 105 ARG A C 1
ATOM 839 O O . ARG A 1 105 ? -1.639 -2.610 -13.448 1.00 91.62 105 ARG A O 1
ATOM 846 N N . ASP A 1 106 ? -1.308 -2.672 -11.224 1.00 90.06 106 ASP A N 1
ATOM 847 C CA . ASP A 1 106 ? 0.155 -2.658 -11.258 1.00 90.06 106 ASP A CA 1
ATOM 848 C C . ASP A 1 106 ? 0.700 -3.901 -11.977 1.00 90.06 106 ASP A C 1
ATOM 850 O O . ASP A 1 106 ? 1.560 -3.779 -12.850 1.00 90.06 106 ASP A O 1
ATOM 854 N N . ALA A 1 107 ? 0.126 -5.083 -11.711 1.00 90.44 107 ALA A N 1
ATOM 855 C CA . ALA A 1 107 ? 0.469 -6.316 -12.425 1.00 90.44 107 ALA A CA 1
ATOM 856 C C . ALA A 1 107 ? 0.242 -6.186 -13.940 1.00 90.44 107 ALA A C 1
ATOM 858 O O . ALA A 1 107 ? 1.110 -6.529 -14.740 1.00 90.44 107 ALA A O 1
ATOM 859 N N . ARG A 1 108 ? -0.894 -5.608 -14.349 1.00 92.56 108 ARG A N 1
ATOM 860 C CA . ARG A 1 108 ? -1.210 -5.385 -15.767 1.00 92.56 108 ARG A CA 1
ATOM 861 C C . ARG A 1 108 ? -0.223 -4.429 -16.436 1.00 92.56 108 ARG A C 1
ATOM 863 O O . ARG A 1 108 ? 0.204 -4.682 -17.564 1.00 92.56 108 ARG A O 1
ATOM 870 N N . PHE A 1 109 ? 0.128 -3.334 -15.764 1.00 91.94 109 PHE A N 1
ATOM 871 C CA . PHE A 1 109 ? 1.120 -2.390 -16.279 1.00 91.94 109 PHE A CA 1
ATOM 872 C C . PHE A 1 109 ? 2.496 -3.035 -16.404 1.00 91.94 109 PHE A C 1
ATOM 874 O O . PHE A 1 109 ? 3.164 -2.856 -17.425 1.00 91.94 109 PHE A O 1
ATOM 881 N N . PHE A 1 110 ? 2.896 -3.823 -15.409 1.00 93.06 110 PHE A N 1
ATOM 882 C CA . PHE A 1 110 ? 4.153 -4.552 -15.439 1.00 93.06 110 PHE A CA 1
ATOM 883 C C . PHE A 1 110 ? 4.203 -5.558 -16.597 1.00 93.06 110 PHE A C 1
ATOM 885 O O . PHE A 1 110 ? 5.160 -5.550 -17.368 1.00 93.06 110 PHE A O 1
ATOM 892 N N . ASP A 1 111 ? 3.144 -6.342 -16.811 1.00 94.31 111 ASP A N 1
ATOM 893 C CA . ASP A 1 111 ? 3.052 -7.289 -17.931 1.00 94.31 111 ASP A CA 1
ATOM 894 C C . ASP A 1 111 ? 3.168 -6.598 -19.295 1.00 94.31 111 ASP A C 1
ATOM 896 O O . ASP A 1 111 ? 3.816 -7.096 -20.226 1.00 94.31 111 ASP A O 1
ATOM 900 N N . GLN A 1 112 ? 2.538 -5.429 -19.437 1.00 93.62 112 GLN A N 1
ATOM 901 C CA . GLN A 1 112 ? 2.647 -4.625 -20.648 1.00 93.62 112 GLN A CA 1
ATOM 902 C C . GLN A 1 112 ? 4.075 -4.107 -20.842 1.00 93.62 112 GLN A C 1
ATOM 904 O O . GLN A 1 112 ? 4.617 -4.215 -21.946 1.00 93.62 112 GLN A O 1
ATOM 909 N N . TYR A 1 113 ? 4.691 -3.586 -19.782 1.00 94.44 113 TYR A N 1
ATOM 910 C CA . TYR A 1 113 ? 6.070 -3.116 -19.807 1.00 94.44 113 TYR A CA 1
ATOM 911 C C . TYR A 1 113 ? 7.041 -4.232 -20.203 1.00 94.44 113 TYR A C 1
ATOM 913 O O . TYR A 1 113 ? 7.847 -4.037 -21.116 1.00 94.44 113 TYR A O 1
ATOM 921 N N . VAL A 1 114 ? 6.928 -5.415 -19.592 1.00 95.56 114 VAL A N 1
ATOM 922 C CA . VAL A 1 114 ? 7.752 -6.588 -19.917 1.00 95.56 114 VAL A CA 1
ATOM 923 C C . VAL A 1 114 ? 7.611 -6.934 -21.394 1.00 95.56 114 VAL A C 1
ATOM 925 O O . VAL A 1 114 ? 8.609 -7.019 -22.103 1.00 95.56 114 VAL A O 1
ATOM 928 N N . ARG A 1 115 ? 6.379 -7.042 -21.901 1.00 94.94 115 ARG A N 1
ATOM 929 C CA . ARG A 1 115 ? 6.119 -7.383 -23.307 1.00 94.94 115 ARG A CA 1
ATOM 930 C C . ARG A 1 115 ? 6.773 -6.407 -24.283 1.00 94.94 115 ARG A C 1
ATOM 932 O O . ARG A 1 115 ? 7.367 -6.835 -25.274 1.00 94.94 115 ARG A O 1
ATOM 939 N N . VAL A 1 116 ? 6.634 -5.105 -24.036 1.00 95.00 116 VAL A N 1
ATOM 940 C CA . VAL A 1 116 ? 7.233 -4.064 -24.885 1.00 95.00 116 VAL A CA 1
ATOM 941 C C . VAL A 1 116 ? 8.755 -4.122 -24.790 1.00 95.00 116 VAL A C 1
ATOM 943 O O . VAL A 1 116 ? 9.427 -4.145 -25.819 1.00 95.00 116 VAL A O 1
ATOM 946 N N . SER A 1 117 ? 9.295 -4.236 -23.579 1.00 94.00 117 SER A N 1
ATOM 947 C CA . SER A 1 117 ? 10.737 -4.291 -23.332 1.00 94.00 117 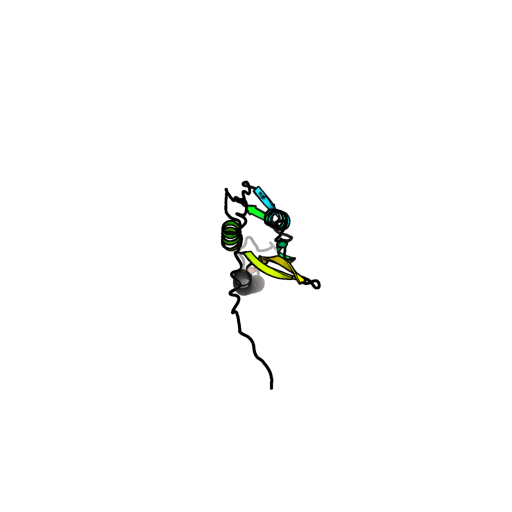SER A CA 1
ATOM 948 C C . SER A 1 117 ? 11.380 -5.501 -24.005 1.00 94.00 117 SER A C 1
ATOM 950 O O . SER A 1 117 ? 12.380 -5.352 -24.703 1.00 94.00 117 SER A O 1
ATOM 952 N N . THR A 1 118 ? 10.770 -6.685 -23.901 1.00 96.19 118 THR A N 1
ATOM 953 C CA . THR A 1 118 ? 11.245 -7.900 -24.575 1.00 96.19 118 THR A CA 1
ATOM 954 C C . THR A 1 118 ? 11.292 -7.720 -26.090 1.00 96.19 118 THR A C 1
ATOM 956 O O . THR A 1 118 ? 12.296 -8.063 -26.710 1.00 96.19 118 THR A O 1
ATOM 959 N N . ARG A 1 119 ? 10.246 -7.146 -26.701 1.00 95.19 119 ARG A N 1
ATOM 960 C CA . ARG A 1 119 ? 10.230 -6.887 -28.152 1.00 95.19 119 ARG A CA 1
ATOM 961 C C . ARG A 1 119 ? 11.330 -5.915 -28.566 1.00 95.19 119 ARG A C 1
ATOM 963 O O . ARG A 1 119 ? 11.988 -6.149 -29.578 1.00 95.19 119 ARG A O 1
ATOM 970 N N . THR A 1 120 ? 11.541 -4.858 -27.787 1.00 95.12 120 THR A N 1
ATOM 971 C CA . THR A 1 120 ? 12.603 -3.876 -28.033 1.00 95.12 120 THR A CA 1
ATOM 972 C C . THR A 1 120 ? 13.980 -4.524 -27.949 1.00 95.12 120 THR A C 1
ATOM 974 O O . THR A 1 120 ? 14.770 -4.375 -28.878 1.00 95.12 120 THR A O 1
ATOM 977 N N . ILE A 1 121 ? 14.241 -5.306 -26.898 1.00 95.25 121 ILE A N 1
ATOM 978 C CA . ILE A 1 121 ? 15.504 -6.034 -26.723 1.00 95.25 121 ILE A CA 1
ATOM 979 C C . ILE A 1 121 ? 15.730 -6.992 -27.897 1.00 95.25 121 ILE A C 1
ATOM 981 O O . ILE A 1 121 ? 16.788 -6.971 -28.515 1.00 95.25 121 ILE A O 1
ATOM 985 N N . GLN A 1 122 ? 14.724 -7.779 -28.28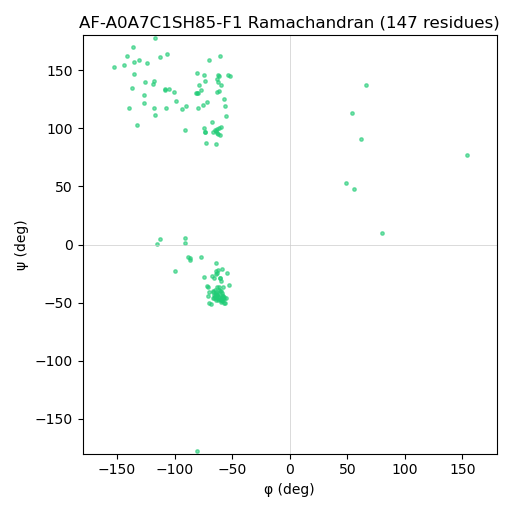3 1.00 96.06 122 GLN A N 1
ATOM 986 C CA . GLN A 1 122 ? 14.826 -8.690 -29.429 1.00 96.06 122 GLN A CA 1
ATOM 987 C C . GLN A 1 122 ? 15.080 -7.955 -30.752 1.00 96.06 122 GLN A C 1
ATOM 989 O O . GLN A 1 122 ? 15.836 -8.431 -31.597 1.00 96.06 122 GLN A O 1
ATOM 994 N N . ALA A 1 123 ? 14.455 -6.795 -30.964 1.00 94.31 123 ALA A N 1
ATOM 995 C CA . ALA A 1 123 ? 14.702 -5.980 -32.149 1.00 94.31 123 ALA A CA 1
ATOM 996 C C . ALA A 1 123 ? 16.131 -5.416 -32.164 1.00 94.31 123 ALA A C 1
ATOM 998 O O . ALA A 1 123 ? 16.775 -5.425 -33.213 1.00 94.31 123 ALA A O 1
ATOM 999 N N . GLN A 1 124 ? 16.638 -4.977 -31.010 1.00 92.62 124 GLN A N 1
ATOM 1000 C CA . GLN A 1 124 ? 18.016 -4.512 -30.860 1.00 92.62 124 GLN A CA 1
ATOM 1001 C C . GLN A 1 124 ? 19.025 -5.635 -31.108 1.00 92.62 124 GLN A C 1
ATOM 1003 O O . GLN A 1 124 ? 19.959 -5.431 -31.877 1.00 92.62 124 GLN A O 1
ATOM 1008 N N . LEU A 1 125 ? 18.809 -6.823 -30.537 1.00 93.94 125 LEU A N 1
ATOM 1009 C CA . LEU A 1 125 ? 19.670 -7.987 -30.761 1.00 93.94 125 LEU A CA 1
ATOM 1010 C C . LEU A 1 125 ? 19.737 -8.358 -32.246 1.00 93.94 125 LEU A C 1
ATOM 1012 O O . LEU A 1 125 ? 20.827 -8.415 -32.801 1.00 93.94 125 LEU A O 1
ATOM 1016 N N . ARG A 1 126 ? 18.590 -8.454 -32.936 1.00 92.56 126 ARG A N 1
ATOM 1017 C CA . ARG A 1 126 ? 18.569 -8.705 -34.391 1.00 92.56 126 ARG A CA 1
ATOM 1018 C C . ARG A 1 126 ? 19.324 -7.648 -35.190 1.00 92.56 126 ARG A C 1
ATOM 1020 O O . ARG A 1 126 ? 19.951 -7.970 -36.194 1.00 92.56 126 ARG A O 1
ATOM 1027 N N . ARG A 1 127 ? 19.257 -6.381 -34.773 1.00 89.44 127 ARG A N 1
ATOM 1028 C CA . ARG A 1 127 ? 20.008 -5.301 -35.421 1.00 89.44 127 ARG A CA 1
ATOM 1029 C C . ARG A 1 127 ? 21.513 -5.480 -35.225 1.00 89.44 127 ARG A C 1
ATOM 1031 O O . ARG A 1 127 ? 22.259 -5.252 -36.172 1.00 89.44 127 ARG A O 1
ATOM 1038 N N . TYR A 1 128 ? 21.954 -5.883 -34.034 1.00 87.31 128 TYR A N 1
ATOM 1039 C CA . TYR A 1 128 ? 23.359 -6.201 -33.789 1.00 87.31 128 TYR A CA 1
ATOM 1040 C C . TYR A 1 128 ? 23.815 -7.410 -34.602 1.00 87.31 128 TYR A C 1
ATOM 1042 O O . TYR A 1 128 ? 24.841 -7.304 -35.266 1.00 87.31 128 TYR A O 1
ATOM 1050 N N . ASP A 1 129 ? 23.030 -8.487 -34.655 1.00 88.62 129 ASP A N 1
ATOM 1051 C CA . ASP A 1 129 ? 23.341 -9.664 -35.476 1.00 88.62 129 ASP A CA 1
ATOM 1052 C C . ASP A 1 129 ? 23.502 -9.285 -36.955 1.00 88.62 129 ASP A C 1
ATOM 1054 O O . ASP A 1 129 ? 24.471 -9.670 -37.604 1.00 88.62 129 ASP A O 1
ATOM 1058 N N . GLN A 1 130 ? 22.593 -8.459 -37.484 1.00 87.31 130 GLN A N 1
ATOM 1059 C CA . GLN A 1 130 ? 22.678 -7.957 -38.858 1.00 87.31 130 GLN A CA 1
ATOM 1060 C C . GLN A 1 130 ? 23.904 -7.084 -39.107 1.00 87.31 130 GLN A C 1
ATOM 1062 O O . GLN A 1 130 ? 24.435 -7.110 -40.212 1.00 87.31 130 GLN A O 1
ATOM 1067 N N . LEU A 1 131 ? 24.325 -6.273 -38.132 1.00 82.75 131 LEU A N 1
ATOM 1068 C CA . LEU A 1 131 ? 25.544 -5.479 -38.259 1.00 82.75 131 LEU A CA 1
ATOM 1069 C C . LEU A 1 131 ? 26.764 -6.395 -38.256 1.00 82.75 131 LEU A C 1
ATOM 1071 O O . LEU A 1 131 ? 27.559 -6.323 -39.182 1.00 82.75 131 LEU A O 1
ATOM 1075 N N . LEU A 1 132 ? 26.878 -7.285 -37.270 1.00 82.56 132 LEU A N 1
ATOM 1076 C CA . LEU A 1 132 ? 28.012 -8.198 -37.118 1.00 82.56 132 LEU A CA 1
ATOM 1077 C C . LEU A 1 132 ? 28.144 -9.201 -38.274 1.00 82.56 132 LEU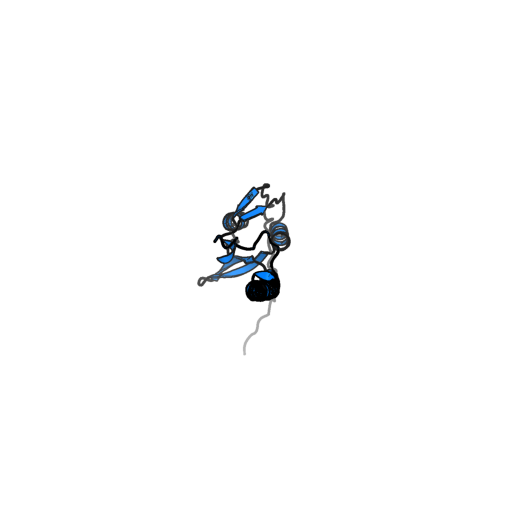 A C 1
ATOM 1079 O O . LEU A 1 132 ? 29.247 -9.659 -38.547 1.00 82.56 132 LEU A O 1
ATOM 1083 N N . ALA A 1 133 ? 27.052 -9.514 -38.974 1.00 82.25 133 ALA A N 1
ATOM 1084 C CA . ALA A 1 133 ? 27.070 -10.361 -40.164 1.00 82.25 133 ALA A CA 1
ATOM 1085 C C . ALA A 1 133 ? 27.574 -9.651 -41.439 1.00 82.25 133 ALA A C 1
ATOM 1087 O O . ALA A 1 133 ? 27.794 -10.318 -42.450 1.00 82.25 133 ALA A O 1
ATOM 1088 N N . ARG A 1 134 ? 27.739 -8.317 -41.438 1.00 76.62 134 ARG A N 1
ATOM 1089 C CA . ARG A 1 134 ? 28.264 -7.587 -42.605 1.00 76.62 134 ARG A CA 1
ATOM 1090 C C . ARG A 1 134 ? 29.770 -7.802 -42.755 1.00 76.62 134 ARG A C 1
ATOM 1092 O O . ARG A 1 134 ? 30.480 -7.871 -41.751 1.00 76.62 134 ARG A O 1
ATOM 1099 N N . PRO A 1 135 ? 30.294 -7.851 -43.990 1.00 76.31 135 PRO A N 1
ATOM 1100 C CA . PRO A 1 135 ? 31.731 -7.928 -44.203 1.00 76.31 135 PRO A CA 1
ATOM 1101 C C . PRO A 1 135 ? 32.433 -6.681 -43.637 1.00 76.31 135 PRO A C 1
ATOM 1103 O O . PRO A 1 135 ? 31.958 -5.555 -43.790 1.00 76.31 135 PRO A O 1
ATOM 1106 N N . LEU A 1 136 ? 33.598 -6.875 -43.005 1.00 65.94 136 LEU A N 1
ATOM 1107 C CA . LEU A 1 136 ? 34.395 -5.821 -42.345 1.00 65.94 136 LEU A CA 1
ATOM 1108 C C . LEU A 1 136 ? 34.725 -4.628 -43.266 1.00 65.94 136 LEU A C 1
ATOM 1110 O O . LEU A 1 136 ? 34.928 -3.504 -42.804 1.00 65.94 136 LEU A O 1
ATOM 1114 N N . THR A 1 137 ? 34.735 -4.856 -44.580 1.00 65.81 137 THR A N 1
ATOM 1115 C CA . THR A 1 137 ? 34.926 -3.841 -45.622 1.00 65.81 137 THR A CA 1
ATOM 1116 C C . THR A 1 137 ? 33.815 -2.789 -45.666 1.00 65.81 137 THR A C 1
ATOM 1118 O O . THR A 1 137 ? 34.063 -1.680 -46.132 1.00 65.81 137 THR A O 1
ATOM 1121 N N . GLU A 1 138 ? 32.617 -3.075 -45.156 1.00 68.75 138 GLU A N 1
ATOM 1122 C CA . GLU A 1 138 ? 31.490 -2.129 -45.121 1.00 68.75 138 GLU A CA 1
ATOM 1123 C C . GLU A 1 138 ? 31.471 -1.243 -43.869 1.00 68.75 138 GLU A C 1
ATOM 1125 O O . GLU A 1 138 ? 30.728 -0.261 -43.809 1.00 68.75 138 GLU A O 1
ATOM 1130 N N . PHE A 1 139 ? 32.303 -1.546 -42.870 1.00 63.72 139 PHE A N 1
ATOM 1131 C CA . PHE A 1 139 ? 32.415 -0.717 -41.677 1.00 63.72 139 PHE A CA 1
ATOM 1132 C C . PHE A 1 139 ? 33.317 0.504 -41.929 1.00 63.72 139 PHE A C 1
ATOM 1134 O O . PHE A 1 139 ? 34.283 0.411 -42.703 1.00 63.72 139 PHE A O 1
ATOM 1141 N N . PRO A 1 140 ? 33.042 1.653 -41.272 1.00 68.94 140 PRO A N 1
ATOM 1142 C CA . PRO A 1 140 ? 33.878 2.844 -41.373 1.00 68.94 140 PRO A CA 1
ATOM 1143 C C . PRO A 1 140 ? 35.343 2.527 -41.034 1.00 68.94 140 PRO A C 1
ATOM 1145 O O . PRO A 1 140 ? 35.598 1.720 -40.137 1.00 68.94 140 PRO A O 1
ATOM 1148 N N . PRO A 1 141 ? 36.320 3.183 -41.685 1.00 65.06 141 PRO A N 1
ATOM 1149 C CA . PRO A 1 141 ? 37.742 2.860 -41.540 1.00 65.06 141 PRO A CA 1
ATOM 1150 C C . PRO A 1 141 ? 38.271 2.962 -40.100 1.00 65.06 141 PRO A C 1
ATOM 1152 O O . PRO A 1 141 ? 39.261 2.314 -39.783 1.00 65.06 141 PRO A O 1
ATOM 1155 N N . ALA A 1 142 ? 37.592 3.700 -39.214 1.00 70.31 142 ALA A N 1
ATOM 1156 C CA . ALA A 1 142 ? 37.902 3.771 -37.783 1.00 70.31 142 ALA A CA 1
ATOM 1157 C C . ALA A 1 142 ? 37.726 2.436 -37.022 1.00 70.31 142 ALA A C 1
ATOM 1159 O O . ALA A 1 142 ? 38.241 2.304 -35.916 1.00 70.31 142 ALA A O 1
ATOM 1160 N N . TYR A 1 143 ? 37.019 1.460 -37.602 1.00 61.03 143 TYR A N 1
ATOM 1161 C CA . TYR A 1 143 ? 36.737 0.149 -37.002 1.00 61.03 143 TYR A CA 1
ATOM 1162 C C . TYR A 1 143 ? 37.375 -1.018 -37.764 1.00 61.03 143 TYR A C 1
ATOM 1164 O O . TYR A 1 143 ? 37.208 -2.172 -37.374 1.00 61.03 143 TYR A O 1
ATOM 1172 N N . ARG A 1 144 ? 38.106 -0.742 -38.852 1.00 64.62 144 ARG A N 1
ATOM 1173 C CA . ARG A 1 144 ? 38.867 -1.770 -39.565 1.00 64.62 144 ARG A CA 1
ATOM 1174 C C . ARG A 1 144 ? 40.155 -2.010 -38.790 1.00 64.62 144 ARG A C 1
ATOM 1176 O O . ARG A 1 144 ? 40.966 -1.096 -38.643 1.00 64.62 144 ARG A O 1
ATOM 1183 N N . ILE A 1 145 ? 40.337 -3.229 -38.288 1.00 61.78 145 ILE A N 1
ATOM 1184 C CA . ILE A 1 145 ? 41.630 -3.659 -37.756 1.00 61.78 145 ILE A CA 1
ATOM 1185 C C . ILE A 1 145 ? 42.630 -3.457 -38.896 1.00 61.78 145 ILE A C 1
ATOM 1187 O O . ILE A 1 145 ? 42.436 -3.988 -39.988 1.00 61.78 145 ILE A O 1
ATOM 1191 N N . LYS A 1 146 ? 43.644 -2.615 -38.680 1.00 59.97 146 LYS A N 1
ATOM 1192 C CA . LYS A 1 146 ? 44.753 -2.497 -39.625 1.00 59.97 146 LYS A CA 1
ATOM 1193 C C . LYS A 1 146 ? 45.461 -3.845 -39.611 1.00 59.97 146 LYS A C 1
ATOM 1195 O O . LYS A 1 146 ? 46.225 -4.112 -38.689 1.00 59.97 146 LYS A O 1
ATOM 1200 N N . GLU A 1 147 ? 45.166 -4.702 -40.582 1.00 54.78 147 GLU A N 1
ATOM 1201 C CA . GLU A 1 147 ? 46.013 -5.854 -40.864 1.00 54.78 147 GLU A CA 1
ATOM 1202 C C . GLU A 1 147 ? 47.370 -5.296 -41.300 1.00 54.78 147 GLU A C 1
ATOM 1204 O O . GLU A 1 147 ? 47.529 -4.771 -42.401 1.00 54.78 147 GLU A O 1
ATOM 1209 N N . GLY A 1 148 ? 48.306 -5.274 -40.353 1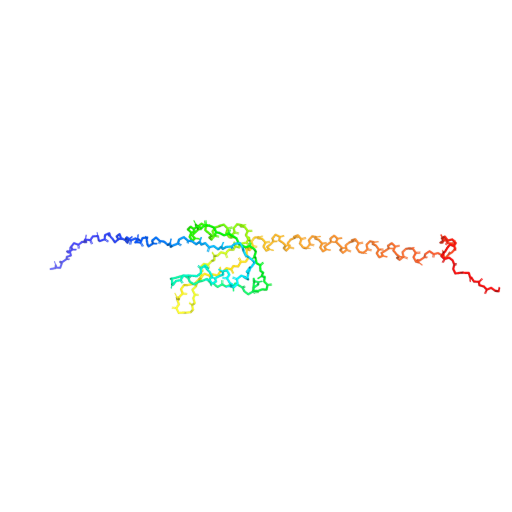.00 49.03 148 GLY A N 1
ATOM 1210 C CA . GLY A 1 148 ? 49.699 -4.965 -40.611 1.00 49.03 148 GLY A CA 1
ATOM 1211 C C . GLY A 1 148 ? 50.353 -6.171 -41.269 1.00 49.03 148 GLY A C 1
ATOM 1212 O O . GLY A 1 148 ? 50.373 -7.250 -40.677 1.00 49.03 148 GLY A O 1
ATOM 1213 N N . ILE A 1 149 ? 50.869 -5.960 -42.478 1.00 40.12 149 ILE A N 1
ATOM 1214 C CA . ILE A 1 149 ? 52.002 -6.706 -43.035 1.00 40.12 149 ILE A CA 1
ATOM 1215 C C . ILE A 1 149 ? 53.236 -5.837 -42.810 1.00 40.12 149 ILE A C 1
ATOM 1217 O O . ILE A 1 149 ? 53.127 -4.616 -43.076 1.00 40.12 149 ILE A O 1
#

Foldseek 3Di:
DDDDDDDPPPPPPPPPPPPPPFFQWDAFDKDAVQVVQVSLADPQEHEDEDPVRRVDIDGDGDDRHRSVRVQVCCCVVVQWDWDWDADPVRRIYIYIDHNVVVVVVVVVVVVVVVVVVVVVVVVVVVVVVVVVPDPLVPDDPVPRDPPDD

Solvent-accessible surface area (backbone atoms only — not comparable to full-atom values): 9136 Å² total; per-residue (Å²): 135,83,89,83,80,85,85,80,82,77,80,80,76,78,76,78,76,74,71,79,69,73,57,42,66,42,70,82,42,77,41,38,46,62,55,50,25,55,72,70,34,52,100,83,40,46,42,43,65,36,79,86,50,68,86,42,71,46,79,45,69,42,78,71,27,45,57,72,57,45,50,54,50,45,26,67,77,68,47,31,38,79,43,83,46,63,51,97,87,64,53,64,34,31,40,41,39,69,27,67,68,58,53,54,50,53,53,51,52,49,54,51,50,50,56,53,51,51,51,52,51,53,54,51,49,54,51,49,53,58,55,72,71,48,62,69,86,77,50,61,75,96,74,47,79,78,81,79,130

Nearest PDB structures (foldseek):
  4ar0-assembly1_A  TM=6.426E-01  e=2.053E-03  Neisseria meningitidis
  7muq-assembly1_Gd  TM=4.498E-01  e=1.237E-01  Legionella pneumophila
  7muq-assembly1_KD  TM=4.303E-01  e=1.237E-01  Legionella pneumophila
  2mh9-assembly1_A  TM=5.271E-01  e=2.465E+00  Homo sapiens
  8uku-assembly1_F  TM=3.291E-01  e=5.893E-01  Saccharomyces cerevisiae S288C

Radius of gyration: 31.5 Å; Cα contacts (8 Å, |Δi|>4): 138; chains: 1; bounding box: 109×42×74 Å

Secondary structure (DSSP, 8-state):
--------------------PPPEEEEEEEEEHHHHHHHH--SS-EEEE-GGGTT-EEEEEEEEE-HHHHHHHHHHHHTEEEEEEE-TT--EEEEEEE-HHHHHHHHHHHHHHHHHHHHHHHHHHHHHHHHHTS-GGGS-GGGS-----

Mean predicted aligned error: 12.87 Å